Protein AF-A0A1C5GW55-F1 (afdb_monomer)

Foldseek 3Di:
DQAPPRDPPDPPSLVVLLVVLLVVQVPADVVGKDKDKAFDPPPDDDDGDCVSNQVSNVVNQKHWDDKDFDFDDDDDDDDDDPDDDPVRVVVVVVVDPPVRVVPPPRPRGIIITMIDGHDDPDPDPPPPPPPPPDDDDD

Mean predicted aligned error: 14.1 Å

Radius of gyration: 25.54 Å; Cα contacts (8 Å, |Δi|>4): 124; chains: 1; bounding box: 71×71×49 Å

Structure (mmCIF, N/CA/C/O backbone):
data_AF-A0A1C5GW55-F1
#
_entry.id   AF-A0A1C5GW55-F1
#
loop_
_atom_site.group_PDB
_atom_site.id
_atom_site.type_symbol
_atom_site.label_atom_id
_atom_site.label_alt_id
_atom_site.label_comp_id
_atom_site.label_asym_id
_atom_site.label_entity_id
_atom_site.label_seq_id
_atom_site.pdbx_PDB_ins_code
_atom_site.Cartn_x
_atom_site.Cartn_y
_atom_site.Cartn_z
_atom_site.occupancy
_atom_site.B_iso_or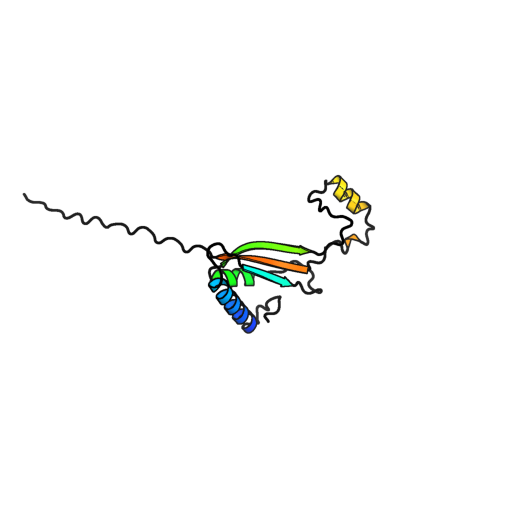_equiv
_atom_site.auth_seq_id
_atom_site.auth_comp_id
_atom_site.auth_asym_id
_atom_site.auth_atom_id
_atom_site.pdbx_PDB_model_num
ATOM 1 N N . MET A 1 1 ? 17.944 -6.575 5.156 1.00 53.12 1 MET A N 1
ATOM 2 C CA . MET A 1 1 ? 17.181 -5.632 4.316 1.00 53.12 1 MET A CA 1
ATOM 3 C C . MET A 1 1 ? 16.602 -6.429 3.155 1.00 53.12 1 MET A C 1
ATOM 5 O O . MET A 1 1 ? 17.342 -7.239 2.608 1.00 53.12 1 MET A O 1
ATOM 9 N N . ALA A 1 2 ? 15.305 -6.315 2.864 1.00 61.31 2 ALA A N 1
ATOM 10 C CA . ALA A 1 2 ? 14.764 -6.793 1.590 1.00 61.31 2 ALA A CA 1
ATOM 11 C C . ALA A 1 2 ? 15.050 -5.698 0.553 1.00 61.31 2 ALA A C 1
ATOM 13 O O . ALA A 1 2 ? 14.825 -4.527 0.857 1.00 61.31 2 ALA A O 1
ATOM 14 N N . CYS A 1 3 ? 15.620 -6.048 -0.599 1.00 66.69 3 CYS A N 1
ATOM 15 C CA . CYS A 1 3 ? 15.773 -5.104 -1.703 1.00 66.69 3 CYS A CA 1
ATOM 16 C C . CYS A 1 3 ? 14.506 -5.104 -2.559 1.00 66.69 3 CYS A C 1
ATOM 18 O O . CYS A 1 3 ? 13.799 -6.111 -2.633 1.00 66.69 3 CYS A O 1
ATOM 20 N N . TRP A 1 4 ? 14.218 -3.950 -3.155 1.00 68.00 4 TRP A N 1
ATOM 21 C CA . TRP A 1 4 ? 13.089 -3.761 -4.050 1.00 68.00 4 TRP A CA 1
ATOM 22 C C . TRP A 1 4 ? 13.584 -3.348 -5.450 1.00 68.00 4 TRP A C 1
ATOM 24 O O . TRP A 1 4 ? 14.507 -2.525 -5.497 1.00 68.00 4 TRP A O 1
ATOM 34 N N . PRO A 1 5 ? 13.012 -3.858 -6.563 1.00 69.25 5 PRO A N 1
ATOM 35 C CA . PRO A 1 5 ? 11.976 -4.899 -6.662 1.00 69.25 5 PRO A CA 1
ATOM 36 C C . PRO A 1 5 ? 12.335 -6.205 -5.963 1.00 69.25 5 PRO A C 1
ATOM 38 O O . PRO A 1 5 ? 13.501 -6.603 -5.922 1.00 69.25 5 PRO A O 1
ATOM 41 N N . LEU A 1 6 ? 11.324 -6.885 -5.413 1.00 69.81 6 LEU A N 1
ATOM 42 C CA . LEU A 1 6 ? 11.499 -8.272 -4.997 1.00 69.81 6 LEU A CA 1
ATOM 43 C C . LEU A 1 6 ? 11.723 -9.122 -6.245 1.00 69.81 6 LEU A C 1
ATOM 45 O O . LEU A 1 6 ? 10.796 -9.328 -7.024 1.00 69.81 6 LEU A O 1
ATOM 49 N N . ASP A 1 7 ? 12.932 -9.655 -6.406 1.00 72.00 7 ASP A N 1
ATOM 50 C CA . ASP A 1 7 ? 13.200 -10.650 -7.439 1.00 72.00 7 ASP A CA 1
ATOM 51 C C . ASP A 1 7 ? 12.247 -11.857 -7.246 1.00 72.00 7 ASP A C 1
ATOM 53 O O . ASP A 1 7 ? 12.261 -12.503 -6.185 1.00 72.00 7 ASP A O 1
ATOM 57 N N . PRO A 1 8 ? 11.396 -12.188 -8.239 1.00 65.62 8 PRO A N 1
ATOM 58 C CA . PRO A 1 8 ? 10.479 -13.322 -8.157 1.00 65.62 8 PRO A CA 1
ATOM 59 C C . PRO A 1 8 ? 11.205 -14.674 -8.066 1.00 65.62 8 PRO A C 1
ATOM 61 O O . PRO A 1 8 ? 10.601 -15.660 -7.635 1.00 65.62 8 PRO A O 1
ATOM 64 N N . ALA A 1 9 ? 12.504 -14.751 -8.354 1.00 74.12 9 ALA A N 1
ATOM 65 C CA . ALA A 1 9 ? 13.330 -15.929 -8.092 1.00 74.12 9 ALA A CA 1
ATOM 66 C C . ALA A 1 9 ? 13.947 -15.944 -6.675 1.00 74.12 9 ALA A C 1
ATOM 68 O O . ALA A 1 9 ? 14.280 -17.018 -6.169 1.00 74.12 9 ALA A O 1
ATOM 69 N N . ASP A 1 10 ? 14.025 -14.807 -5.976 1.00 83.56 10 ASP A N 1
ATOM 70 C CA . ASP A 1 10 ? 14.690 -14.708 -4.670 1.00 83.56 10 ASP A CA 1
ATOM 71 C C . ASP A 1 10 ? 13.764 -15.099 -3.502 1.00 83.56 10 ASP A C 1
ATOM 73 O O . ASP A 1 10 ? 13.037 -14.297 -2.901 1.00 83.56 10 ASP A O 1
ATOM 77 N N . VAL A 1 11 ? 13.818 -16.385 -3.147 1.00 85.38 11 VAL A N 1
ATOM 78 C CA . VAL A 1 11 ? 13.106 -16.972 -1.999 1.00 85.38 11 VAL A CA 1
ATOM 79 C C . VAL A 1 11 ? 13.508 -16.316 -0.672 1.00 85.38 11 VAL A C 1
ATOM 81 O O . VAL A 1 11 ? 12.665 -16.157 0.215 1.00 85.38 11 VAL A O 1
ATOM 84 N N . THR A 1 12 ? 14.767 -15.900 -0.518 1.00 88.00 12 THR A N 1
ATOM 85 C CA . THR A 1 12 ? 15.275 -15.342 0.744 1.00 88.00 12 THR A CA 1
ATOM 86 C C . THR A 1 12 ? 14.608 -14.009 1.051 1.00 88.00 12 THR A C 1
ATOM 88 O O . THR A 1 12 ? 14.172 -13.773 2.184 1.00 88.00 12 THR A O 1
ATOM 91 N N . ASN A 1 13 ? 14.484 -13.142 0.045 1.00 85.12 13 ASN A N 1
ATOM 92 C CA . ASN A 1 13 ? 13.840 -11.845 0.220 1.00 85.12 13 ASN A CA 1
ATOM 93 C C . ASN A 1 13 ? 12.342 -11.975 0.514 1.00 85.12 13 ASN A C 1
ATOM 95 O O . ASN A 1 13 ? 11.834 -11.262 1.384 1.00 85.12 13 ASN A O 1
ATOM 99 N N . ARG A 1 14 ? 11.655 -12.943 -0.104 1.00 85.19 14 ARG A N 1
ATOM 100 C CA . ARG A 1 14 ? 10.247 -13.240 0.212 1.00 85.19 14 ARG A CA 1
ATOM 101 C C . ARG A 1 14 ? 10.053 -13.718 1.646 1.00 85.19 14 ARG A C 1
ATOM 103 O O . ARG A 1 14 ? 9.155 -13.232 2.330 1.00 85.19 14 ARG A O 1
ATOM 110 N N . ILE A 1 15 ? 10.911 -14.622 2.125 1.00 89.31 15 ILE A N 1
ATOM 111 C CA . ILE A 1 15 ? 10.865 -15.100 3.515 1.00 89.31 15 ILE A CA 1
ATOM 112 C C . ILE A 1 15 ? 11.067 -13.927 4.479 1.00 89.31 15 ILE A C 1
ATOM 114 O O . ILE A 1 15 ? 10.295 -13.762 5.422 1.00 89.31 15 ILE A O 1
ATOM 118 N N . ARG A 1 16 ? 12.068 -13.074 4.231 1.00 89.62 16 ARG A N 1
ATOM 119 C CA . ARG A 1 16 ? 12.325 -11.884 5.059 1.00 89.62 16 ARG A CA 1
ATOM 120 C C . ARG A 1 16 ? 11.133 -10.929 5.086 1.00 89.62 16 ARG A C 1
ATOM 122 O O . ARG A 1 16 ? 10.788 -10.451 6.165 1.00 89.62 16 ARG A O 1
ATOM 129 N N . LEU A 1 17 ? 10.500 -10.676 3.937 1.00 90.06 17 LEU A N 1
ATOM 130 C CA . LEU A 1 17 ? 9.298 -9.844 3.870 1.00 90.06 17 LEU A CA 1
ATOM 131 C C . LEU A 1 17 ? 8.152 -10.463 4.682 1.00 90.06 17 LEU A C 1
ATOM 133 O O . LEU A 1 17 ? 7.538 -9.767 5.485 1.00 90.06 17 LEU A O 1
ATOM 137 N N . ALA A 1 18 ? 7.893 -11.764 4.529 1.00 91.00 18 ALA A N 1
ATOM 138 C CA . ALA A 1 18 ? 6.832 -12.448 5.267 1.00 91.00 18 ALA A CA 1
ATOM 139 C C . ALA A 1 18 ? 7.038 -12.364 6.791 1.00 91.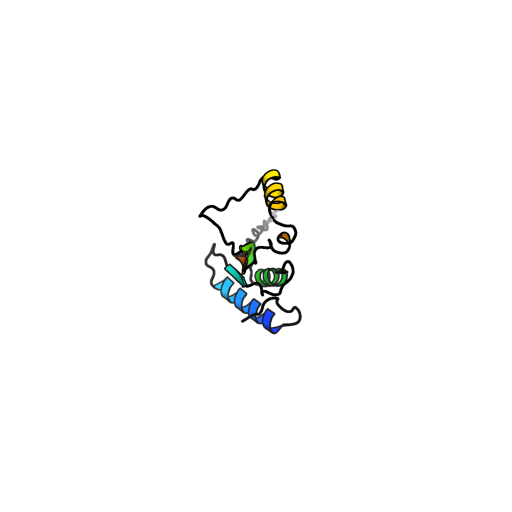00 18 ALA A C 1
ATOM 141 O O . ALA A 1 18 ? 6.093 -12.086 7.533 1.00 91.00 18 ALA A O 1
ATOM 142 N N . TRP A 1 19 ? 8.276 -12.537 7.267 1.00 93.38 19 TRP A N 1
ATOM 143 C CA . TRP A 1 19 ? 8.614 -12.378 8.686 1.00 93.38 19 TRP A CA 1
ATOM 144 C C . TRP A 1 19 ? 8.409 -10.949 9.184 1.00 93.38 19 TRP A C 1
ATOM 146 O O . TRP A 1 19 ? 7.823 -10.759 10.252 1.00 93.38 19 TRP A O 1
ATOM 156 N N . LEU A 1 20 ? 8.850 -9.952 8.412 1.00 93.62 20 LEU A N 1
ATOM 157 C CA . LEU A 1 20 ? 8.646 -8.542 8.738 1.00 93.62 20 LEU A CA 1
ATOM 158 C C . LEU A 1 20 ? 7.153 -8.222 8.864 1.00 93.62 20 LEU A C 1
ATOM 160 O O . LEU A 1 20 ? 6.720 -7.704 9.888 1.00 93.62 20 LEU A O 1
ATOM 164 N N . LEU A 1 21 ? 6.363 -8.593 7.856 1.00 94.69 21 LEU A N 1
ATOM 165 C CA . LEU A 1 21 ? 4.920 -8.365 7.827 1.00 94.69 21 LEU A CA 1
ATOM 166 C C . LEU A 1 21 ? 4.206 -9.064 8.988 1.00 94.69 21 LEU A C 1
ATOM 168 O O . LEU A 1 21 ? 3.354 -8.458 9.636 1.00 94.69 21 LEU A O 1
ATOM 172 N N . THR A 1 22 ? 4.596 -10.302 9.303 1.00 94.81 22 THR A N 1
ATOM 173 C CA . THR A 1 22 ? 4.054 -11.051 10.448 1.00 94.81 22 THR A CA 1
ATOM 174 C C . THR A 1 22 ? 4.335 -10.331 11.766 1.00 94.81 22 THR A C 1
ATOM 176 O O . THR A 1 22 ? 3.451 -10.225 12.617 1.00 94.81 22 THR A O 1
ATOM 179 N N . ALA A 1 23 ? 5.560 -9.834 11.953 1.00 95.00 23 ALA A N 1
ATOM 180 C CA . ALA A 1 23 ? 5.930 -9.092 13.153 1.00 95.00 23 ALA A CA 1
ATOM 181 C C . ALA A 1 23 ? 5.154 -7.770 13.251 1.00 95.00 23 ALA A C 1
ATOM 183 O O . ALA A 1 23 ? 4.583 -7.479 14.299 1.00 95.00 23 ALA A O 1
ATOM 184 N N . CYS A 1 24 ? 5.064 -7.013 12.154 1.00 94.19 24 CYS A N 1
ATOM 185 C CA . CYS A 1 24 ? 4.303 -5.768 12.096 1.00 94.19 24 CYS A CA 1
ATOM 186 C C . CYS A 1 24 ? 2.821 -5.986 12.415 1.00 94.19 24 CYS A C 1
ATOM 188 O O . CYS A 1 24 ? 2.284 -5.287 13.268 1.00 94.19 24 CYS A O 1
ATOM 190 N N . ALA A 1 25 ? 2.176 -6.984 11.801 1.00 93.19 25 ALA A N 1
ATOM 191 C CA . ALA A 1 25 ? 0.765 -7.290 12.037 1.00 93.19 25 ALA A CA 1
ATOM 192 C C . ALA A 1 25 ? 0.467 -7.581 13.518 1.00 93.19 25 ALA A C 1
ATOM 194 O O . ALA A 1 25 ? -0.566 -7.164 14.033 1.00 93.19 25 ALA A O 1
ATOM 195 N N . ARG A 1 26 ? 1.395 -8.239 14.227 1.00 93.00 26 ARG A N 1
ATOM 196 C CA . ARG A 1 26 ? 1.270 -8.535 15.666 1.00 93.00 26 ARG A CA 1
ATOM 197 C C . ARG A 1 26 ? 1.449 -7.318 16.574 1.00 93.00 26 ARG A C 1
ATOM 199 O O . ARG A 1 26 ? 0.998 -7.358 17.712 1.00 93.00 26 ARG A O 1
ATOM 206 N N . LEU A 1 27 ? 2.129 -6.275 16.101 1.00 94.25 27 LEU A N 1
ATOM 207 C CA . LEU A 1 27 ? 2.378 -5.046 16.861 1.00 94.25 27 LEU A CA 1
ATOM 208 C C . LEU A 1 27 ? 1.269 -3.999 16.686 1.00 94.25 27 LEU A C 1
ATOM 210 O O . LEU A 1 27 ? 1.232 -3.020 17.431 1.00 94.25 27 LEU A O 1
ATOM 214 N N . LEU A 1 28 ? 0.380 -4.173 15.704 1.00 92.31 28 LEU A N 1
ATOM 215 C CA . LEU A 1 28 ? -0.707 -3.232 15.461 1.00 92.31 28 LEU A CA 1
ATOM 216 C C . LEU A 1 28 ? -1.767 -3.321 16.562 1.00 92.31 28 LEU A C 1
ATOM 218 O O . LEU A 1 28 ? -2.299 -4.384 16.872 1.00 92.31 28 LEU A O 1
ATOM 222 N N . HIS A 1 29 ? -2.118 -2.159 17.106 1.00 88.44 29 HIS A N 1
ATOM 223 C CA . HIS A 1 29 ? -3.297 -2.005 17.948 1.00 88.44 29 HIS A CA 1
ATOM 224 C C . HIS A 1 29 ? -4.575 -2.097 17.094 1.00 88.44 29 HIS A C 1
ATOM 226 O O . HIS A 1 29 ? -4.523 -1.842 15.885 1.00 88.44 29 HIS A O 1
ATOM 232 N N . PRO A 1 30 ? -5.741 -2.401 17.695 1.00 85.06 30 PRO A N 1
ATOM 233 C CA . PRO A 1 30 ? -7.023 -2.299 17.002 1.00 85.06 30 PRO A CA 1
ATOM 234 C C . PRO A 1 30 ? -7.202 -0.916 16.357 1.00 85.06 30 PRO A C 1
ATOM 236 O O . PRO A 1 30 ? -7.021 0.105 17.016 1.00 85.06 30 PRO A O 1
ATOM 239 N N . GLY A 1 31 ? -7.528 -0.886 15.063 1.00 85.44 31 GLY A N 1
ATOM 240 C CA . GLY A 1 31 ? -7.646 0.352 14.278 1.00 85.44 31 GLY A CA 1
ATOM 241 C C . GLY A 1 31 ? -6.318 0.943 13.779 1.00 85.44 31 GLY A C 1
ATOM 242 O O . GLY A 1 31 ? -6.335 1.944 13.069 1.00 85.44 31 GLY A O 1
ATOM 243 N N . GLY A 1 32 ? -5.175 0.337 14.113 1.00 92.00 32 GLY A N 1
ATOM 244 C CA . GLY A 1 32 ? -3.870 0.739 13.594 1.00 92.00 32 GLY A CA 1
ATOM 245 C C . GLY A 1 32 ? -3.679 0.385 12.117 1.00 92.00 32 GLY A C 1
ATOM 246 O O . GLY A 1 32 ? -4.302 -0.540 11.595 1.00 92.00 32 GLY A O 1
ATOM 247 N N . CYS A 1 33 ? -2.767 1.098 11.454 1.00 94.00 33 CYS A N 1
ATOM 248 C CA . CYS A 1 33 ? -2.329 0.794 10.095 1.00 94.00 33 CYS A CA 1
ATOM 249 C C . CYS A 1 33 ? -0.812 0.584 10.037 1.00 94.00 33 CYS A C 1
ATOM 251 O O . CYS A 1 33 ? -0.051 1.162 10.814 1.00 94.00 33 CYS A O 1
ATOM 253 N N . LEU A 1 34 ? -0.382 -0.262 9.107 1.00 95.00 34 LEU A N 1
ATOM 254 C CA . LEU A 1 34 ? 1.010 -0.421 8.716 1.00 95.00 34 LEU A CA 1
ATOM 255 C C . LEU A 1 34 ? 1.256 0.420 7.464 1.00 95.00 34 LEU A C 1
ATOM 257 O O . LEU A 1 34 ? 0.556 0.250 6.470 1.00 95.00 34 LEU A O 1
ATOM 261 N N . VAL A 1 35 ? 2.278 1.272 7.495 1.00 94.00 35 VAL A N 1
ATOM 262 C CA . VAL A 1 35 ? 2.773 1.997 6.320 1.00 94.00 35 VAL A CA 1
ATOM 263 C C . VAL A 1 35 ? 4.137 1.428 5.943 1.00 94.00 35 VAL A C 1
ATOM 265 O O . VAL A 1 35 ? 5.078 1.488 6.734 1.00 94.00 35 VAL A O 1
ATOM 268 N N . LEU A 1 36 ? 4.240 0.862 4.744 1.00 91.44 36 LEU A N 1
ATOM 269 C CA . LEU A 1 36 ? 5.492 0.396 4.155 1.00 91.44 36 LEU A CA 1
ATOM 270 C C . LEU A 1 36 ? 5.994 1.434 3.158 1.00 91.44 36 LEU A C 1
ATOM 272 O O . LEU A 1 36 ? 5.314 1.727 2.181 1.00 91.44 36 LEU A O 1
ATOM 276 N N . VAL A 1 37 ? 7.187 1.970 3.410 1.00 88.56 37 VAL A N 1
ATOM 277 C CA . VAL A 1 37 ? 7.855 2.933 2.529 1.00 88.56 37 VAL A CA 1
ATOM 278 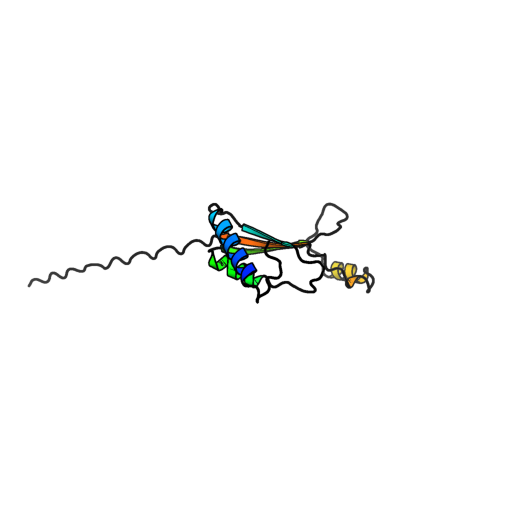C C . VAL A 1 37 ? 8.828 2.179 1.630 1.00 88.56 37 VAL A C 1
ATOM 280 O O . VAL A 1 37 ? 9.774 1.560 2.124 1.00 88.56 37 VAL A O 1
ATOM 283 N N . VAL A 1 38 ? 8.613 2.241 0.321 1.00 83.62 38 VAL A N 1
ATOM 284 C CA . VAL A 1 38 ? 9.504 1.671 -0.688 1.00 83.62 38 VAL A CA 1
ATOM 285 C C . VAL A 1 38 ? 10.179 2.810 -1.433 1.00 83.62 38 VAL A C 1
ATOM 287 O O . VAL A 1 38 ? 9.533 3.574 -2.140 1.00 83.62 38 VAL A O 1
ATOM 290 N N . THR A 1 39 ? 11.490 2.954 -1.262 1.00 76.31 39 THR A N 1
ATOM 291 C CA . THR A 1 39 ? 12.268 3.948 -2.010 1.00 76.31 39 THR A CA 1
ATOM 292 C C . THR A 1 39 ? 12.458 3.466 -3.440 1.00 76.31 39 THR A C 1
ATOM 294 O O . THR A 1 39 ? 13.008 2.380 -3.643 1.00 76.31 39 THR A O 1
ATOM 297 N N . VAL A 1 40 ? 12.042 4.268 -4.418 1.00 66.44 40 VAL A N 1
ATOM 298 C CA . VAL A 1 40 ? 12.177 3.914 -5.834 1.00 66.44 40 VAL A CA 1
ATOM 299 C C . VAL A 1 40 ? 13.639 4.107 -6.255 1.00 66.44 40 VAL A C 1
ATOM 301 O O . VAL A 1 40 ? 14.180 5.207 -6.088 1.00 66.44 40 VAL A O 1
ATOM 304 N N . PRO A 1 41 ? 14.323 3.068 -6.772 1.00 61.78 41 PRO A N 1
ATOM 305 C CA . PRO A 1 41 ? 15.668 3.227 -7.304 1.00 61.78 41 PRO A CA 1
ATOM 306 C C . PRO A 1 41 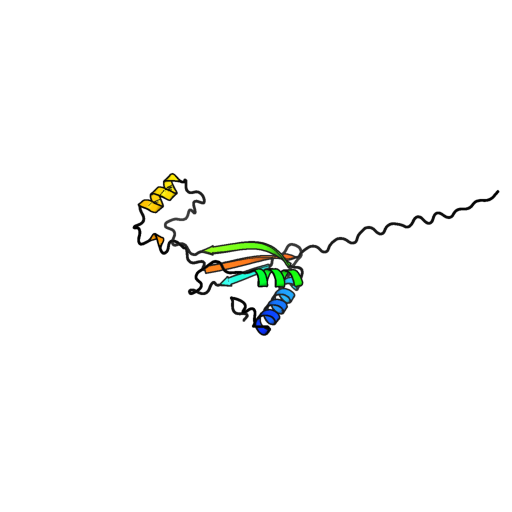? 15.666 4.237 -8.453 1.00 61.78 41 PRO A C 1
ATOM 308 O O . PRO A 1 41 ? 14.804 4.205 -9.321 1.00 61.78 41 PRO A O 1
ATOM 311 N N . THR A 1 42 ? 16.680 5.095 -8.526 1.00 58.78 42 THR A N 1
ATOM 312 C CA . THR A 1 42 ? 16.807 6.159 -9.541 1.00 58.78 42 THR A CA 1
ATOM 313 C C . THR A 1 42 ? 16.834 5.680 -11.001 1.00 58.78 42 THR A C 1
ATOM 315 O O . THR A 1 42 ? 16.873 6.518 -11.897 1.00 58.78 42 THR A O 1
ATOM 318 N N . ALA A 1 43 ? 16.863 4.367 -11.246 1.00 58.50 43 ALA A N 1
ATOM 319 C CA . ALA A 1 43 ? 17.058 3.747 -12.554 1.00 58.50 43 ALA A CA 1
ATOM 320 C C . ALA A 1 43 ? 15.820 3.012 -13.109 1.00 58.50 43 ALA A C 1
ATOM 322 O O . ALA A 1 43 ? 15.891 2.496 -14.225 1.00 58.50 43 ALA A O 1
ATOM 323 N N . THR A 1 44 ? 14.701 2.931 -12.379 1.00 58.00 44 THR A N 1
ATOM 324 C CA . THR A 1 44 ? 13.484 2.288 -12.900 1.00 58.00 44 THR A CA 1
ATOM 325 C C . THR A 1 44 ? 12.733 3.228 -13.845 1.00 58.00 44 THR A C 1
ATOM 327 O O . THR A 1 44 ? 12.400 4.362 -13.511 1.00 58.00 44 THR A O 1
ATOM 330 N N . THR A 1 45 ? 12.489 2.751 -15.067 1.00 55.16 45 THR A N 1
ATOM 3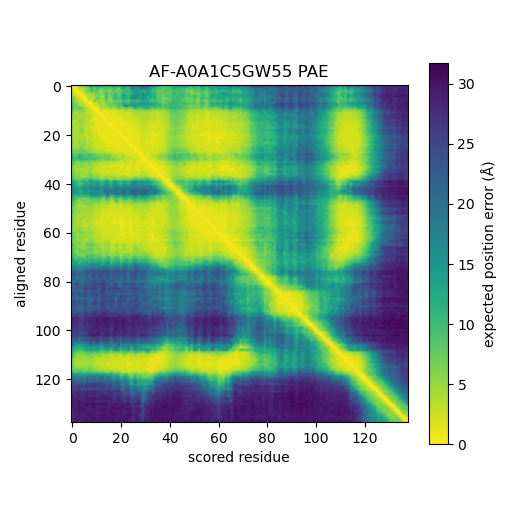31 C CA . THR A 1 45 ? 11.730 3.456 -16.109 1.00 55.16 45 THR A CA 1
ATOM 332 C C . THR A 1 45 ? 10.362 2.794 -16.261 1.00 55.16 45 THR A C 1
ATOM 334 O O . THR A 1 45 ? 10.163 1.935 -17.113 1.00 55.16 45 THR A O 1
ATOM 337 N N . GLY A 1 46 ? 9.413 3.162 -15.398 1.00 61.31 46 GLY A N 1
ATOM 338 C CA . GLY A 1 46 ? 8.021 2.708 -15.488 1.00 61.31 46 GLY A CA 1
ATOM 339 C C . GLY A 1 46 ? 7.3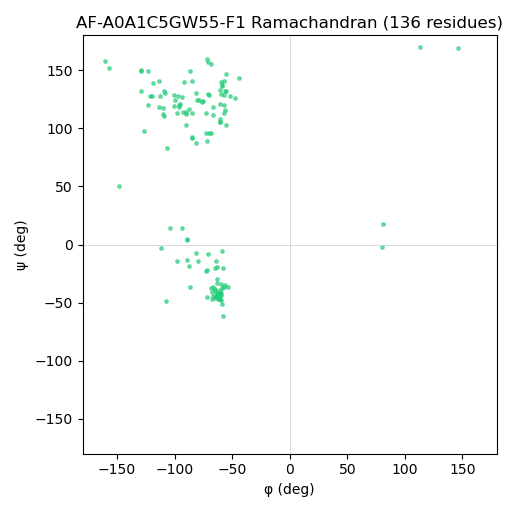40 2.516 -14.128 1.00 61.31 46 GLY A C 1
ATOM 340 O O . GLY A 1 46 ? 8.017 2.569 -13.102 1.00 61.31 46 GLY A O 1
ATOM 341 N N . PRO A 1 47 ? 6.007 2.317 -14.109 1.00 65.38 47 PRO A N 1
ATOM 342 C CA . PRO A 1 47 ? 5.274 1.962 -12.898 1.00 65.38 47 PRO A CA 1
ATOM 343 C C . PRO A 1 47 ? 5.767 0.629 -12.328 1.00 65.38 47 PRO A C 1
ATOM 345 O O . PRO A 1 47 ? 5.911 -0.352 -13.056 1.00 65.38 47 PRO A O 1
ATOM 348 N N . GLU A 1 48 ? 6.001 0.602 -11.024 1.00 75.19 48 GLU A N 1
ATOM 349 C CA . GLU A 1 48 ? 6.485 -0.569 -10.300 1.00 75.19 48 GLU A CA 1
ATOM 350 C C . GLU A 1 48 ? 5.318 -1.495 -9.896 1.00 75.19 48 GLU A C 1
ATOM 352 O O . GLU A 1 48 ? 4.257 -1.019 -9.485 1.00 75.19 48 GLU A O 1
ATOM 357 N N . ASP A 1 49 ? 5.500 -2.819 -9.985 1.00 79.25 49 ASP A N 1
ATOM 358 C CA . ASP A 1 49 ? 4.477 -3.791 -9.571 1.00 79.25 49 ASP A CA 1
ATOM 359 C C . ASP A 1 49 ? 4.626 -4.194 -8.096 1.00 79.25 49 ASP A C 1
ATOM 361 O O . ASP A 1 49 ? 5.450 -5.034 -7.730 1.00 79.25 49 ASP A O 1
ATOM 365 N N . PHE A 1 50 ? 3.768 -3.636 -7.240 1.00 85.12 50 PHE A N 1
ATOM 366 C CA . PHE A 1 50 ? 3.723 -3.941 -5.806 1.00 85.12 50 PHE A CA 1
ATOM 367 C C . PHE A 1 50 ? 2.809 -5.121 -5.432 1.00 85.12 50 PHE A C 1
ATOM 369 O O . PHE A 1 50 ? 2.660 -5.424 -4.240 1.00 85.12 50 PHE A O 1
ATOM 376 N N . SER A 1 51 ? 2.226 -5.828 -6.407 1.00 85.94 51 SER A N 1
ATOM 377 C CA . SER A 1 51 ? 1.338 -6.978 -6.167 1.00 85.94 51 SER A CA 1
ATOM 378 C C . SER A 1 51 ? 1.950 -8.074 -5.274 1.00 85.94 51 SER A C 1
ATOM 380 O O . SER A 1 51 ? 1.239 -8.629 -4.434 1.00 85.94 51 SER A O 1
ATOM 382 N N . PRO A 1 52 ? 3.262 -8.383 -5.346 1.00 86.56 52 PRO A N 1
ATOM 383 C CA . PRO A 1 52 ? 3.874 -9.341 -4.424 1.00 86.56 52 PRO A CA 1
ATOM 384 C C . PRO A 1 52 ? 3.838 -8.899 -2.952 1.00 86.56 52 PRO A C 1
ATOM 386 O O . PRO A 1 52 ? 3.710 -9.745 -2.063 1.00 86.56 52 PRO A O 1
ATOM 389 N N . VAL A 1 53 ? 3.921 -7.592 -2.669 1.00 88.94 53 VAL A N 1
ATOM 390 C CA . VAL A 1 53 ? 3.834 -7.061 -1.294 1.00 88.94 53 VAL A CA 1
ATOM 391 C C . VAL A 1 53 ? 2.413 -7.164 -0.780 1.00 88.94 53 VAL A C 1
ATOM 393 O O . VAL A 1 53 ? 2.205 -7.612 0.347 1.00 88.94 53 VAL A O 1
ATOM 396 N N . THR A 1 54 ? 1.435 -6.779 -1.600 1.00 91.31 54 THR A N 1
ATOM 397 C CA . THR A 1 54 ? 0.023 -6.839 -1.209 1.00 91.31 54 THR A CA 1
ATOM 398 C C . THR A 1 54 ? -0.424 -8.283 -0.996 1.00 91.31 54 THR A C 1
ATOM 400 O O . THR A 1 54 ? -1.082 -8.570 0.005 1.00 91.31 54 THR A O 1
ATOM 403 N N . ALA A 1 55 ? 0.022 -9.213 -1.845 1.00 91.06 55 ALA A N 1
ATOM 404 C CA . ALA A 1 55 ? -0.203 -10.642 -1.657 1.00 91.06 55 ALA A CA 1
ATOM 405 C C . ALA A 1 55 ? 0.433 -11.155 -0.355 1.00 91.06 55 ALA A C 1
ATOM 407 O O . ALA A 1 55 ? -0.231 -11.837 0.425 1.00 91.06 55 ALA A O 1
ATOM 408 N N . ALA A 1 56 ? 1.689 -10.794 -0.071 1.00 92.31 56 ALA A N 1
ATOM 409 C CA . ALA A 1 56 ? 2.351 -11.195 1.169 1.00 92.31 56 ALA A CA 1
ATOM 410 C C . ALA A 1 56 ? 1.644 -10.618 2.413 1.00 92.31 56 ALA A C 1
ATOM 412 O O . ALA A 1 56 ? 1.442 -11.335 3.394 1.00 92.31 56 ALA A O 1
ATOM 413 N N . ALA A 1 57 ? 1.201 -9.359 2.366 1.00 93.81 57 ALA A N 1
ATOM 414 C CA . ALA A 1 57 ? 0.451 -8.718 3.447 1.00 93.81 57 ALA A CA 1
ATOM 415 C C . ALA A 1 57 ? -0.884 -9.435 3.713 1.00 93.81 57 ALA A C 1
ATOM 417 O O . ALA A 1 57 ? -1.214 -9.727 4.866 1.00 93.81 57 ALA A O 1
ATOM 418 N N . ALA A 1 58 ? -1.596 -9.825 2.654 1.00 94.31 58 ALA A N 1
ATOM 419 C CA . ALA A 1 58 ? -2.843 -10.573 2.779 1.00 94.31 58 ALA A CA 1
ATOM 420 C C . ALA A 1 58 ? -2.655 -11.907 3.520 1.00 94.31 58 ALA A C 1
ATOM 422 O O . ALA A 1 58 ? -3.495 -12.273 4.344 1.00 94.31 58 ALA A O 1
ATOM 423 N N . THR A 1 59 ? -1.529 -12.606 3.314 1.00 94.06 59 THR A N 1
ATOM 424 C CA . THR A 1 59 ? -1.260 -13.880 4.015 1.00 94.06 59 THR A CA 1
ATOM 425 C C . THR A 1 59 ? -1.092 -13.735 5.529 1.00 94.06 59 THR A C 1
ATOM 427 O O . THR A 1 59 ? -1.276 -14.710 6.255 1.00 94.06 59 THR A O 1
ATOM 430 N N . VAL A 1 60 ? -0.789 -12.529 6.021 1.00 94.06 60 VAL A N 1
ATOM 431 C CA . VAL A 1 60 ? -0.657 -12.232 7.457 1.00 94.06 60 VAL A CA 1
ATOM 432 C C . VAL A 1 60 ? -1.866 -11.476 8.025 1.00 94.06 60 VAL A C 1
ATOM 434 O O . VAL A 1 60 ? -1.796 -10.947 9.133 1.00 94.06 60 VAL A O 1
ATOM 437 N N . GLY A 1 61 ? -2.979 -11.425 7.285 1.00 93.56 61 GLY A N 1
ATOM 438 C CA . GLY A 1 61 ? -4.224 -10.790 7.730 1.00 93.56 61 GLY A CA 1
ATOM 439 C C . GLY A 1 61 ? -4.255 -9.268 7.576 1.00 93.56 61 GLY A C 1
ATOM 440 O O . GLY A 1 61 ? -5.082 -8.609 8.206 1.00 93.56 61 GLY A O 1
ATOM 441 N N . LEU A 1 62 ? -3.371 -8.699 6.754 1.00 95.06 62 LEU A N 1
ATOM 442 C CA . LEU A 1 62 ? -3.355 -7.275 6.433 1.00 95.06 62 LEU A CA 1
ATOM 443 C C . LEU A 1 62 ? -4.032 -7.028 5.078 1.00 95.06 62 LEU A C 1
ATOM 445 O O . LEU A 1 62 ? -3.641 -7.595 4.061 1.00 95.06 62 LEU A O 1
ATOM 449 N N . GLY A 1 63 ? -5.042 -6.164 5.066 1.00 94.44 63 GLY A N 1
ATOM 450 C CA . GLY A 1 63 ? -5.734 -5.711 3.865 1.00 94.44 63 GLY A CA 1
ATOM 451 C C . GLY A 1 63 ? -5.099 -4.436 3.328 1.00 94.44 63 GLY A C 1
ATOM 452 O O . GLY A 1 63 ? -4.718 -3.560 4.102 1.00 94.44 63 GLY A O 1
ATOM 453 N N . TYR A 1 64 ? -4.978 -4.337 2.007 1.00 94.62 64 TYR A N 1
ATOM 454 C CA . TYR A 1 64 ? -4.508 -3.127 1.338 1.00 94.62 64 TYR A CA 1
ATOM 455 C C . TYR A 1 64 ? -5.564 -2.019 1.436 1.00 94.62 64 TYR A C 1
ATOM 457 O O . TYR A 1 64 ? -6.729 -2.245 1.110 1.00 94.62 64 TYR A O 1
ATOM 465 N N . LEU A 1 65 ? -5.146 -0.836 1.888 1.00 93.44 65 LEU A N 1
ATOM 466 C CA . LEU A 1 65 ? -6.019 0.321 2.087 1.00 93.44 65 LEU A CA 1
ATOM 467 C C . LEU A 1 65 ? -5.785 1.402 1.030 1.00 93.44 65 LEU A C 1
ATOM 469 O O . LEU A 1 65 ? -6.742 1.920 0.463 1.00 93.44 65 LEU A O 1
ATOM 473 N N . GLN A 1 66 ? -4.525 1.769 0.795 1.00 91.94 66 GLN A N 1
ATOM 474 C CA . GLN A 1 66 ? -4.159 2.839 -0.135 1.00 91.94 66 GLN A CA 1
ATOM 475 C C . GLN A 1 66 ? -2.693 2.727 -0.566 1.00 91.94 66 GLN A C 1
ATOM 477 O O . GLN A 1 66 ? -1.857 2.157 0.141 1.00 91.94 66 GLN A O 1
ATOM 482 N N . HIS A 1 67 ? -2.382 3.336 -1.707 1.00 90.38 67 HIS A N 1
ATOM 483 C CA . HIS A 1 67 ? -1.025 3.569 -2.196 1.00 90.38 67 HIS A CA 1
ATOM 484 C C . HIS A 1 67 ? -0.851 5.065 -2.416 1.00 90.38 67 HIS A C 1
ATOM 486 O O . HIS A 1 67 ? -1.607 5.685 -3.160 1.00 90.38 67 HIS A O 1
ATOM 492 N N . ILE A 1 68 ? 0.118 5.639 -1.710 1.00 88.19 68 ILE A N 1
ATOM 493 C CA . ILE A 1 68 ? 0.466 7.055 -1.780 1.00 88.19 68 ILE A CA 1
ATOM 494 C C . ILE A 1 68 ? 1.809 7.172 -2.496 1.00 88.19 68 ILE A C 1
ATOM 496 O O . ILE A 1 68 ? 2.770 6.499 -2.126 1.00 88.19 68 ILE A O 1
ATOM 500 N N . VAL A 1 69 ? 1.882 8.051 -3.491 1.00 82.75 69 VAL A N 1
ATOM 501 C CA . VAL A 1 69 ? 3.115 8.339 -4.229 1.00 82.75 69 VAL A CA 1
ATOM 502 C C . VAL A 1 69 ? 3.739 9.602 -3.645 1.00 82.75 69 VAL A C 1
ATOM 504 O O . VAL A 1 69 ? 3.166 10.688 -3.738 1.00 82.75 69 VAL A O 1
ATOM 507 N N . ALA A 1 70 ? 4.907 9.467 -3.018 1.00 81.19 70 ALA A N 1
ATOM 508 C CA . ALA A 1 70 ? 5.663 10.598 -2.503 1.00 81.19 70 ALA A CA 1
ATOM 509 C C . ALA A 1 70 ? 6.567 11.152 -3.606 1.00 81.19 70 ALA A C 1
ATOM 511 O O . ALA A 1 70 ? 7.497 10.490 -4.073 1.00 81.19 70 ALA A O 1
ATOM 512 N N . VAL A 1 71 ? 6.306 12.393 -3.999 1.00 76.50 71 VAL A N 1
ATOM 513 C CA . VAL A 1 71 ? 7.083 13.136 -4.990 1.00 76.50 71 VAL A CA 1
ATOM 514 C C . VAL A 1 71 ? 7.780 14.309 -4.310 1.00 76.50 71 VAL A C 1
ATOM 516 O O . VAL A 1 71 ? 7.188 14.947 -3.443 1.00 76.50 71 VAL A O 1
ATOM 519 N N . ALA A 1 72 ? 9.025 14.603 -4.691 1.00 71.44 72 ALA A N 1
ATOM 520 C CA . ALA A 1 72 ? 9.615 15.895 -4.359 1.00 71.44 72 ALA A CA 1
ATOM 521 C C . ALA A 1 72 ? 9.375 16.827 -5.537 1.00 71.44 72 ALA A C 1
ATOM 523 O O . ALA A 1 72 ? 9.685 16.495 -6.685 1.00 71.44 72 ALA A O 1
ATOM 524 N N . ALA A 1 73 ? 8.791 17.968 -5.213 1.00 69.44 73 ALA A N 1
ATOM 525 C CA . ALA A 1 73 ? 8.526 19.063 -6.113 1.00 69.44 73 ALA A CA 1
ATOM 526 C C . ALA A 1 73 ? 9.279 20.269 -5.560 1.00 69.44 73 ALA A C 1
ATOM 528 O O . ALA A 1 73 ? 9.100 20.596 -4.387 1.00 69.44 73 ALA A O 1
ATOM 529 N N . ASP A 1 74 ? 10.086 20.929 -6.384 1.00 66.62 74 ASP A N 1
ATOM 530 C CA . ASP A 1 74 ? 10.507 22.288 -6.064 1.00 66.62 74 ASP A CA 1
ATOM 531 C C . ASP A 1 74 ? 9.287 23.188 -6.290 1.00 66.62 74 ASP A C 1
ATOM 533 O O . ASP A 1 74 ? 8.790 23.292 -7.415 1.00 66.62 74 ASP A O 1
ATOM 537 N N . THR A 1 75 ? 8.747 23.768 -5.219 1.00 64.12 75 THR A N 1
ATOM 538 C CA . THR A 1 75 ? 7.573 24.647 -5.283 1.00 64.12 75 THR A CA 1
ATOM 539 C C . THR A 1 75 ? 7.952 26.073 -4.918 1.00 64.12 75 THR A C 1
ATOM 541 O O . THR A 1 75 ? 8.498 26.318 -3.843 1.00 64.12 75 THR A O 1
ATOM 544 N N . ASP A 1 76 ? 7.602 27.026 -5.780 1.00 58.84 76 ASP A N 1
ATOM 545 C CA . ASP A 1 76 ? 7.671 28.449 -5.459 1.00 58.84 76 ASP A CA 1
ATOM 546 C C . ASP A 1 76 ? 6.374 28.856 -4.733 1.00 58.84 76 ASP A C 1
ATOM 548 O O . ASP A 1 76 ? 5.360 29.167 -5.358 1.00 58.84 76 ASP A O 1
ATOM 552 N N . GLY A 1 77 ? 6.398 28.810 -3.397 1.00 62.22 77 GLY A N 1
ATOM 553 C CA . GLY A 1 77 ? 5.281 29.194 -2.520 1.00 62.22 77 GLY A CA 1
ATOM 554 C C . GLY A 1 77 ? 4.657 28.037 -1.727 1.00 62.22 77 GLY A C 1
ATOM 555 O O . GLY A 1 77 ? 4.940 26.868 -1.969 1.00 62.22 77 GLY A O 1
ATOM 556 N N . ASP A 1 78 ? 3.789 28.375 -0.767 1.00 62.00 78 ASP A N 1
ATOM 557 C CA . ASP A 1 78 ? 3.236 27.431 0.227 1.00 62.00 78 ASP A CA 1
ATOM 558 C C . ASP A 1 78 ? 1.940 26.720 -0.224 1.00 62.00 78 ASP A C 1
ATOM 560 O O . ASP A 1 78 ? 1.316 25.996 0.556 1.00 62.00 78 ASP A O 1
ATOM 564 N N . ALA A 1 79 ? 1.482 26.945 -1.460 1.00 57.75 79 ALA A N 1
ATOM 565 C CA . ALA A 1 79 ? 0.173 26.491 -1.930 1.00 57.75 79 ALA A CA 1
ATOM 566 C C . ALA A 1 79 ? 0.280 25.426 -3.029 1.00 57.75 79 ALA A C 1
ATOM 568 O O . ALA A 1 79 ? 0.746 25.690 -4.135 1.00 57.75 79 ALA A O 1
ATOM 569 N N . PHE A 1 80 ? -0.248 24.233 -2.744 1.00 58.91 80 PHE A N 1
ATOM 570 C CA . PHE A 1 80 ? -0.491 23.194 -3.744 1.00 58.91 80 PHE A CA 1
ATOM 571 C C . PHE A 1 80 ? -1.900 23.357 -4.324 1.00 58.91 80 PHE A C 1
ATOM 573 O O . PHE A 1 80 ? -2.895 23.141 -3.628 1.00 58.91 80 PHE A O 1
ATOM 580 N N . VAL A 1 81 ? -2.000 23.723 -5.603 1.00 62.28 81 VAL A N 1
ATOM 581 C CA . VAL A 1 81 ? -3.284 23.800 -6.315 1.00 62.28 81 VAL A CA 1
ATOM 582 C C . VAL A 1 81 ? -3.572 22.444 -6.964 1.00 62.28 81 VAL A C 1
ATOM 584 O O . VAL A 1 81 ? -2.853 22.005 -7.853 1.00 62.28 81 VAL A O 1
ATOM 587 N N . TYR A 1 82 ? -4.620 21.761 -6.492 1.00 57.19 82 TYR A N 1
ATOM 588 C CA . TYR A 1 82 ? -4.970 20.393 -6.915 1.00 57.19 82 TYR A CA 1
ATOM 589 C C . TYR A 1 82 ? -5.749 20.318 -8.243 1.00 57.19 82 TYR A C 1
ATOM 591 O O . TYR A 1 82 ? -5.990 19.231 -8.758 1.00 57.19 82 TYR A O 1
ATOM 599 N N . HIS A 1 83 ? -6.159 21.451 -8.814 1.00 59.06 83 HIS A N 1
ATOM 600 C CA . HIS A 1 83 ? -6.886 21.485 -10.080 1.00 59.06 83 HIS A CA 1
ATOM 601 C C . HIS A 1 83 ? -6.220 22.466 -11.039 1.00 59.06 83 HIS A C 1
ATOM 603 O O . HIS A 1 83 ? -5.898 23.590 -10.670 1.00 59.06 83 HIS A O 1
ATOM 609 N N . VAL A 1 84 ? -6.018 22.012 -12.267 1.00 65.06 84 VAL A N 1
ATOM 610 C CA . VAL A 1 84 ? -5.585 22.824 -13.399 1.00 65.06 84 VAL A CA 1
ATOM 611 C C . VAL A 1 84 ? -6.677 22.658 -14.443 1.00 65.06 84 VAL A C 1
ATOM 613 O O . VAL A 1 84 ? -7.084 21.530 -14.731 1.00 65.06 84 VAL A O 1
ATOM 616 N N . THR A 1 85 ? -7.210 23.761 -14.954 1.00 76.12 85 THR A N 1
ATOM 617 C CA . THR A 1 85 ? -8.172 23.714 -16.062 1.00 76.12 85 THR A CA 1
ATOM 618 C C . THR A 1 85 ? -7.482 23.241 -17.344 1.00 76.12 85 THR A C 1
ATOM 620 O O . THR A 1 85 ? -6.275 23.412 -17.500 1.00 76.12 85 THR A O 1
ATOM 623 N N . ASP A 1 86 ? -8.223 22.667 -18.296 1.00 73.81 86 ASP A N 1
ATOM 624 C CA . ASP A 1 86 ? -7.632 22.193 -19.560 1.00 73.81 86 ASP A CA 1
ATOM 625 C C . ASP A 1 86 ? -6.880 23.308 -20.311 1.00 73.81 86 ASP A C 1
ATOM 627 O O . ASP A 1 86 ? -5.836 23.061 -20.916 1.00 73.81 86 ASP A O 1
ATOM 631 N N . GLU A 1 87 ? -7.367 24.552 -20.230 1.00 73.31 87 GLU A N 1
ATOM 632 C CA . GLU A 1 87 ? -6.706 25.723 -20.817 1.00 73.31 87 GLU A CA 1
ATOM 633 C C . GLU A 1 87 ? -5.387 26.065 -20.116 1.00 73.31 87 GLU A C 1
ATOM 635 O O . GLU A 1 87 ? -4.390 26.362 -20.779 1.00 73.31 87 GLU A O 1
ATOM 640 N N . GLU A 1 88 ? -5.339 25.983 -18.787 1.00 66.50 88 GLU A N 1
ATOM 641 C CA . GLU A 1 88 ? -4.108 26.178 -18.018 1.00 66.50 88 GLU A CA 1
ATOM 642 C C . GLU A 1 88 ? -3.113 25.039 -18.262 1.00 66.50 88 GLU A C 1
ATOM 644 O O . GLU A 1 88 ? -1.919 25.299 -18.408 1.00 66.50 88 GLU A O 1
ATOM 649 N N . LEU A 1 89 ? -3.584 23.793 -18.395 1.00 67.94 89 LEU A N 1
ATOM 650 C CA . LEU A 1 89 ? -2.746 22.636 -18.721 1.00 67.94 89 LEU A CA 1
ATOM 651 C C . LEU A 1 89 ? -2.128 22.796 -20.116 1.00 67.94 89 LEU A C 1
ATOM 653 O O . LEU A 1 89 ? -0.929 22.582 -20.296 1.00 67.94 89 LEU A O 1
ATOM 657 N N . LEU A 1 90 ? -2.935 23.221 -21.093 1.00 67.69 90 LEU A N 1
ATOM 658 C CA . LEU A 1 90 ? -2.494 23.501 -22.457 1.00 67.69 90 LEU A CA 1
ATOM 659 C C . LEU A 1 90 ? -1.515 24.682 -22.501 1.00 67.69 90 LEU A C 1
ATOM 661 O O . LEU A 1 90 ? -0.527 24.634 -23.234 1.00 67.69 90 LEU A O 1
ATOM 665 N N . THR A 1 91 ? -1.747 25.711 -21.687 1.00 68.75 91 THR A N 1
ATOM 666 C CA . THR A 1 91 ? -0.860 26.875 -21.566 1.00 68.75 91 THR A CA 1
ATOM 667 C C . THR A 1 91 ? 0.481 26.492 -20.937 1.00 68.75 91 THR A C 1
ATOM 669 O O . THR A 1 91 ? 1.530 26.821 -21.489 1.00 68.75 91 THR A O 1
ATOM 672 N N . LEU A 1 92 ? 0.471 25.736 -19.834 1.00 64.75 92 LEU A N 1
ATOM 673 C CA . LEU A 1 92 ? 1.675 25.201 -19.184 1.00 64.75 92 LEU A CA 1
ATOM 674 C C . LEU A 1 92 ? 2.458 24.286 -20.117 1.00 64.75 92 LEU A C 1
ATOM 676 O O . LEU A 1 92 ? 3.690 24.332 -20.153 1.00 64.75 92 LEU A O 1
ATOM 680 N N . ALA A 1 93 ? 1.743 23.486 -20.905 1.00 62.81 93 ALA A N 1
ATOM 681 C CA . ALA A 1 93 ? 2.339 22.712 -21.963 1.00 62.81 93 ALA A CA 1
ATOM 682 C C . ALA A 1 93 ? 3.057 23.673 -22.941 1.00 62.81 93 ALA A C 1
ATOM 684 O O . ALA A 1 93 ? 4.277 23.622 -23.069 1.00 62.81 93 ALA A O 1
ATOM 685 N N . GLN A 1 94 ? 2.347 24.588 -23.592 1.00 66.06 94 GLN A N 1
ATOM 686 C CA . GLN A 1 94 ? 2.901 25.438 -24.656 1.00 66.06 94 GLN A CA 1
ATOM 687 C C . GLN A 1 94 ? 4.028 26.388 -24.206 1.00 66.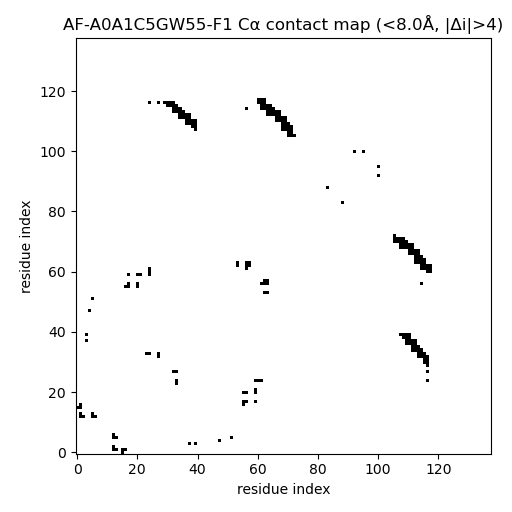06 94 GLN A C 1
ATOM 689 O O . GLN A 1 94 ? 4.913 26.709 -25.001 1.00 66.06 94 GLN A O 1
ATOM 694 N N . GLN A 1 95 ? 4.018 26.835 -22.948 1.00 60.44 95 GLN A N 1
ATOM 695 C CA . GLN A 1 95 ? 5.070 27.677 -22.359 1.00 60.44 95 GLN A CA 1
ATOM 696 C C . GLN A 1 95 ? 6.372 26.908 -22.095 1.00 60.44 95 GLN A C 1
ATOM 698 O O . GLN A 1 95 ? 7.454 27.496 -22.004 1.00 60.44 95 GLN A O 1
ATOM 703 N N . THR A 1 96 ? 6.285 25.586 -21.990 1.00 56.03 96 THR A N 1
ATOM 704 C CA . THR A 1 96 ? 7.413 24.716 -21.695 1.00 56.03 96 THR A CA 1
ATOM 705 C C . THR A 1 96 ? 8.022 24.250 -23.019 1.00 56.03 96 THR A C 1
ATOM 707 O O . THR A 1 96 ? 7.374 23.555 -23.792 1.00 56.03 96 THR A O 1
ATOM 710 N N . ARG A 1 97 ? 9.268 24.659 -23.326 1.00 53.22 97 ARG A N 1
ATOM 711 C CA . ARG A 1 97 ? 9.988 24.232 -24.550 1.00 53.22 97 ARG A CA 1
ATOM 712 C C . ARG A 1 97 ? 9.813 22.720 -24.794 1.00 53.22 97 ARG A C 1
ATOM 714 O O . ARG A 1 97 ? 9.904 21.961 -23.828 1.00 53.22 97 ARG A O 1
ATOM 721 N N . PRO A 1 98 ? 9.701 22.267 -26.058 1.00 54.94 98 PRO A N 1
ATOM 722 C CA . PRO A 1 98 ? 9.427 20.866 -26.395 1.00 54.94 98 PRO A CA 1
ATOM 723 C C . PRO A 1 98 ? 10.453 19.859 -25.846 1.00 54.94 98 PRO A C 1
ATOM 725 O O . PRO A 1 98 ? 10.137 18.688 -25.680 1.00 54.94 98 PRO A O 1
ATOM 728 N N . GLU A 1 99 ? 11.659 20.306 -25.493 1.00 52.12 99 GLU A N 1
ATOM 729 C CA . GLU A 1 99 ? 12.704 19.474 -24.878 1.00 52.12 99 GLU A CA 1
ATOM 730 C C . GLU A 1 99 ? 12.506 19.233 -23.369 1.00 52.12 99 GLU A C 1
ATOM 732 O O . GLU A 1 99 ? 13.138 18.349 -22.795 1.00 52.12 99 GLU A O 1
ATOM 737 N N . ARG A 1 100 ? 11.630 19.992 -22.698 1.00 48.03 100 ARG A N 1
ATOM 738 C CA . ARG A 1 100 ? 11.478 19.955 -21.233 1.00 48.03 100 ARG A CA 1
ATOM 739 C C . ARG A 1 100 ? 10.312 19.081 -20.757 1.00 48.03 100 ARG A C 1
ATOM 741 O O . ARG A 1 100 ? 10.310 18.660 -19.604 1.00 48.03 100 ARG A O 1
ATOM 748 N N . TRP A 1 101 ? 9.401 18.685 -21.648 1.00 45.97 101 TRP A N 1
ATOM 749 C CA . TRP A 1 101 ? 8.426 17.621 -21.362 1.00 45.97 101 TRP A CA 1
ATOM 750 C C . TRP A 1 101 ? 9.036 16.220 -21.290 1.00 45.97 101 TRP A C 1
ATOM 752 O O . TRP A 1 101 ? 8.360 15.294 -20.853 1.00 45.97 101 TRP A O 1
ATOM 762 N N . ALA A 1 102 ? 10.311 16.050 -21.649 1.00 45.78 102 ALA A N 1
ATOM 763 C CA . ALA A 1 102 ? 11.006 14.787 -21.428 1.00 45.78 102 ALA A CA 1
ATOM 764 C C . ALA A 1 102 ? 11.143 14.437 -19.928 1.00 45.78 102 ALA A C 1
ATOM 766 O O . ALA A 1 102 ? 11.370 13.276 -19.602 1.00 45.78 102 ALA A O 1
ATOM 767 N N . VAL A 1 103 ? 11.003 15.407 -19.005 1.00 46.50 103 VAL A N 1
ATOM 768 C CA . VAL A 1 103 ? 11.196 15.189 -17.557 1.00 46.50 103 VAL A CA 1
ATOM 769 C C . VAL A 1 103 ? 10.292 16.095 -16.698 1.00 46.50 103 VAL A C 1
ATOM 771 O O . VAL A 1 103 ? 10.753 16.749 -15.770 1.00 46.50 103 VAL A O 1
ATOM 774 N N . ALA A 1 104 ? 8.987 16.143 -16.975 1.00 47.16 104 ALA A N 1
ATOM 775 C CA . ALA A 1 104 ? 8.011 16.582 -15.961 1.00 47.16 104 ALA A CA 1
ATOM 776 C C . ALA A 1 104 ? 7.428 15.391 -15.177 1.00 47.16 104 ALA A C 1
ATOM 778 O O . ALA A 1 104 ? 6.434 15.518 -14.470 1.00 47.16 104 ALA A O 1
ATOM 779 N N . HIS A 1 105 ? 8.050 14.214 -15.283 1.00 46.72 105 HIS A N 1
ATOM 780 C CA . HIS A 1 105 ? 7.859 13.165 -14.297 1.00 46.72 105 HIS A CA 1
ATOM 781 C C . HIS A 1 105 ? 8.559 13.639 -13.027 1.00 46.72 105 HIS A C 1
ATOM 783 O O . HIS A 1 105 ? 9.781 13.512 -12.916 1.00 46.72 105 HIS A O 1
ATOM 789 N N . LEU A 1 106 ? 7.808 14.244 -12.097 1.00 54.66 106 LEU A N 1
ATOM 790 C CA . LEU A 1 106 ? 8.323 14.455 -10.750 1.00 54.66 106 LEU A CA 1
ATOM 791 C C . LEU A 1 106 ? 8.925 13.133 -10.297 1.00 54.66 106 LEU A C 1
ATOM 793 O O . LEU A 1 106 ? 8.274 12.087 -10.362 1.00 54.66 106 LEU A O 1
ATOM 797 N N . LYS A 1 107 ? 10.188 13.184 -9.883 1.00 56.69 107 LYS A N 1
ATOM 798 C CA . LYS A 1 107 ? 10.875 12.006 -9.386 1.00 56.69 107 LYS A CA 1
ATOM 799 C C . LYS A 1 107 ? 10.033 11.455 -8.238 1.00 56.69 107 LYS A C 1
ATOM 801 O O . LYS A 1 107 ? 9.842 12.131 -7.227 1.00 56.69 107 LYS A O 1
ATOM 806 N N . VAL A 1 108 ? 9.497 10.252 -8.405 1.00 63.75 108 VAL A N 1
ATOM 807 C CA . VAL A 1 108 ? 8.891 9.527 -7.292 1.00 63.75 108 VAL A CA 1
ATOM 808 C C . VAL A 1 108 ? 10.033 9.193 -6.345 1.00 63.75 108 VAL A C 1
ATOM 810 O O . VAL A 1 108 ? 11.016 8.565 -6.731 1.00 63.75 108 VAL A O 1
ATOM 813 N N . HIS A 1 109 ? 9.955 9.712 -5.127 1.00 69.00 109 HIS A N 1
ATOM 814 C CA . HIS A 1 109 ? 10.972 9.491 -4.103 1.00 69.00 109 HIS A CA 1
ATOM 815 C C . HIS A 1 109 ? 10.676 8.209 -3.336 1.00 69.00 109 HIS A C 1
ATOM 817 O O . HIS A 1 109 ? 11.598 7.469 -2.985 1.00 69.00 109 HIS A O 1
ATOM 823 N N . ALA A 1 110 ? 9.394 7.933 -3.103 1.00 79.38 110 ALA A N 1
ATOM 824 C CA . ALA A 1 110 ? 8.959 6.698 -2.486 1.00 79.38 110 ALA A CA 1
ATOM 825 C C . ALA A 1 110 ? 7.504 6.371 -2.821 1.00 79.38 110 ALA A C 1
ATOM 827 O O . ALA A 1 110 ? 6.671 7.261 -2.984 1.00 79.38 110 ALA A O 1
ATOM 828 N N . ASP A 1 111 ? 7.207 5.082 -2.813 1.00 85.50 111 ASP A N 1
ATOM 829 C CA . ASP A 1 111 ? 5.859 4.545 -2.783 1.00 85.50 111 ASP A CA 1
ATOM 830 C C . ASP A 1 111 ? 5.521 4.119 -1.355 1.00 85.50 111 ASP A C 1
ATOM 832 O O . ASP A 1 111 ? 6.288 3.417 -0.692 1.00 85.50 111 ASP A O 1
ATOM 836 N N . LEU A 1 112 ? 4.380 4.579 -0.852 1.00 89.94 112 LEU A N 1
ATOM 837 C CA . LEU A 1 112 ? 3.881 4.261 0.480 1.00 89.94 112 LEU A CA 1
ATOM 838 C C . LEU A 1 112 ? 2.674 3.338 0.341 1.00 89.94 112 LEU A C 1
ATOM 840 O O . LEU A 1 112 ? 1.600 3.761 -0.091 1.00 89.94 112 LEU A O 1
ATOM 844 N N . LEU A 1 113 ? 2.845 2.081 0.737 1.00 92.50 113 LEU A N 1
ATOM 845 C CA . LEU A 1 113 ? 1.784 1.080 0.759 1.00 92.50 113 LEU A CA 1
ATOM 846 C C . LEU A 1 113 ? 1.185 1.021 2.162 1.00 92.50 113 LEU A C 1
ATOM 848 O O . LEU A 1 113 ? 1.892 0.747 3.135 1.00 92.50 113 LEU A O 1
ATOM 852 N N . VAL A 1 114 ? -0.114 1.276 2.273 1.00 94.88 114 VAL A N 1
ATOM 853 C CA . VAL A 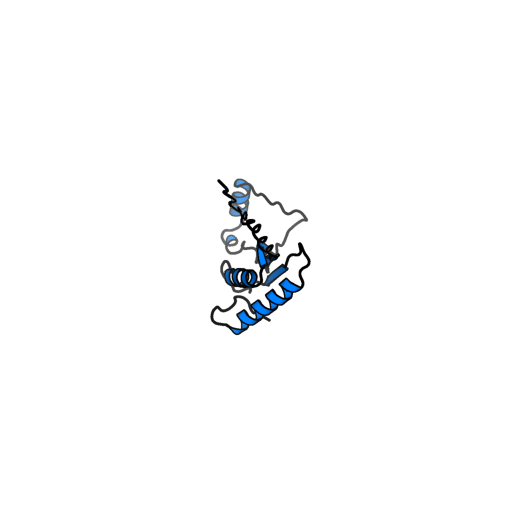1 114 ? -0.809 1.318 3.560 1.00 94.88 114 VAL A CA 1
ATOM 854 C C . VAL A 1 114 ? -1.717 0.111 3.698 1.00 94.88 114 VAL A C 1
ATOM 856 O O . VAL A 1 114 ? -2.516 -0.194 2.811 1.00 94.88 114 VAL A O 1
ATOM 859 N N . PHE A 1 115 ? -1.617 -0.542 4.850 1.00 96.06 115 PHE A N 1
ATOM 860 C CA . PHE A 1 115 ? -2.369 -1.737 5.182 1.00 96.06 115 PHE A CA 1
ATOM 861 C C . PHE A 1 115 ? -3.059 -1.610 6.536 1.00 96.06 115 PHE A C 1
ATOM 863 O O . PHE A 1 115 ? -2.531 -0.985 7.454 1.00 96.06 115 PHE A O 1
ATOM 870 N N . SER A 1 116 ? -4.204 -2.264 6.693 1.00 95.31 116 SER A N 1
ATOM 871 C CA . SER A 1 116 ? -4.915 -2.378 7.970 1.00 95.31 116 SER A CA 1
ATOM 872 C C . SER A 1 116 ? -5.259 -3.837 8.273 1.00 95.31 116 SER A C 1
ATOM 874 O O . SER A 1 116 ? -5.490 -4.600 7.333 1.00 95.31 116 SER A O 1
ATOM 876 N N . PRO A 1 117 ? -5.344 -4.256 9.548 1.00 93.62 117 PRO A N 1
ATOM 877 C CA . PRO A 1 117 ? -5.833 -5.586 9.897 1.00 93.62 117 PRO A CA 1
ATOM 878 C C . PRO A 1 117 ? -7.226 -5.833 9.309 1.00 93.62 117 PRO A C 1
ATOM 880 O O . PRO A 1 117 ? -8.117 -4.992 9.445 1.00 93.62 117 PRO A O 1
ATOM 883 N N . VAL A 1 118 ? -7.424 -6.984 8.668 1.00 90.31 118 VAL A N 1
ATOM 884 C CA . VAL A 1 118 ? -8.751 -7.407 8.209 1.00 90.31 118 VAL A CA 1
ATOM 885 C C . VAL A 1 118 ? -9.497 -8.008 9.402 1.00 90.31 118 VAL A C 1
ATOM 887 O O . VAL A 1 118 ? -8.977 -8.938 10.026 1.00 90.31 118 VAL A O 1
ATOM 890 N N . PRO A 1 119 ? -10.702 -7.516 9.747 1.00 79.69 119 PRO A N 1
ATOM 891 C CA . PRO A 1 119 ? -11.515 -8.134 10.785 1.00 79.69 119 PRO A CA 1
ATOM 892 C C . PRO A 1 119 ? -11.770 -9.605 10.452 1.00 79.69 119 PRO A C 1
ATOM 894 O O . PRO A 1 119 ? -12.167 -9.933 9.332 1.00 79.69 119 PRO A O 1
ATOM 897 N N . ALA A 1 120 ? -11.563 -10.497 11.423 1.00 72.06 120 ALA A N 1
ATOM 898 C CA . ALA A 1 120 ? -11.930 -11.895 11.245 1.00 72.06 120 ALA A CA 1
ATOM 899 C C . ALA A 1 120 ? -13.441 -11.989 10.954 1.00 72.06 120 ALA A C 1
ATOM 901 O O . ALA A 1 120 ? -14.226 -11.309 11.626 1.00 72.06 120 ALA A O 1
ATOM 902 N N . PRO A 1 121 ? -13.871 -12.807 9.977 1.00 65.94 121 PRO A N 1
ATOM 903 C CA . PRO A 1 121 ? -15.289 -13.007 9.723 1.00 65.94 121 PRO A CA 1
ATOM 904 C C . PRO A 1 121 ? -15.960 -13.521 11.000 1.00 65.94 121 PRO A C 1
ATOM 906 O O . PRO A 1 121 ? -15.487 -14.473 11.625 1.00 65.94 121 PRO A O 1
ATOM 909 N N . ALA A 1 122 ? -17.045 -12.861 11.410 1.00 67.50 122 ALA A N 1
ATOM 910 C CA . ALA A 1 122 ? -17.777 -13.240 12.609 1.00 67.50 122 ALA A CA 1
ATOM 911 C C . ALA A 1 122 ? -18.275 -14.695 12.483 1.00 67.50 122 ALA A C 1
ATOM 913 O O . ALA A 1 122 ? -18.766 -15.077 11.415 1.00 67.50 122 ALA A O 1
ATOM 914 N N . PRO A 1 123 ? -18.168 -15.520 13.542 1.00 66.06 123 PRO A N 1
ATOM 915 C CA . PRO A 1 123 ? -18.688 -16.880 13.505 1.00 66.06 123 PRO A CA 1
ATOM 916 C C . PRO A 1 123 ? -20.198 -16.845 13.244 1.00 66.06 123 PRO A C 1
ATOM 918 O O . PRO A 1 123 ? -20.938 -16.118 13.909 1.00 66.06 123 PRO A O 1
ATOM 921 N N . ALA A 1 124 ? -20.650 -17.623 12.257 1.00 70.94 124 ALA A N 1
ATOM 922 C CA . ALA A 1 124 ? -22.063 -17.714 11.909 1.00 70.94 124 ALA A CA 1
ATOM 923 C C . ALA A 1 124 ? -22.888 -18.152 13.136 1.00 70.94 124 ALA A C 1
ATOM 925 O O . ALA A 1 124 ? -22.439 -19.023 13.891 1.00 70.94 124 ALA A O 1
ATOM 926 N N . PRO A 1 125 ? -24.090 -17.586 13.355 1.00 63.09 125 PRO A N 1
ATOM 927 C CA . PRO A 1 125 ? -24.923 -17.979 14.481 1.00 63.09 125 PRO A CA 1
ATOM 928 C C . PRO A 1 125 ? -25.267 -19.466 14.359 1.00 63.09 125 PRO A C 1
ATOM 930 O O . PRO A 1 125 ? -25.851 -19.904 13.367 1.00 63.09 125 PRO A O 1
ATOM 933 N N . ALA A 1 126 ? -24.886 -20.251 15.370 1.00 65.06 126 ALA A N 1
ATOM 934 C CA . ALA A 1 126 ? -25.187 -21.673 15.433 1.00 65.06 126 ALA A CA 1
ATOM 935 C C . ALA A 1 126 ? -26.707 -21.870 15.340 1.00 65.06 126 ALA A C 1
ATOM 937 O O . ALA A 1 126 ? -27.451 -21.469 16.239 1.00 65.06 126 ALA A O 1
ATOM 938 N N . SER A 1 127 ? -27.179 -22.481 14.248 1.00 62.31 127 SER A N 1
ATOM 939 C CA . SER A 1 127 ? -28.588 -22.827 14.102 1.00 62.31 127 SER A CA 1
ATOM 940 C C . SER A 1 127 ? -28.953 -23.791 15.231 1.00 62.31 127 SER A C 1
ATOM 942 O O . SER A 1 127 ? -28.521 -24.948 15.231 1.00 62.31 127 SER A O 1
ATOM 944 N N . ARG A 1 128 ? -29.729 -23.320 16.213 1.00 58.84 128 ARG A N 1
ATOM 945 C CA . ARG A 1 128 ? -30.377 -24.179 17.207 1.00 58.84 128 ARG A CA 1
ATOM 946 C C . ARG A 1 128 ? -31.205 -25.213 16.443 1.00 58.84 128 ARG A C 1
ATOM 948 O O . ARG A 1 128 ? -32.281 -24.892 15.947 1.00 58.84 128 ARG A O 1
ATOM 955 N N . ARG A 1 129 ? -30.706 -26.449 16.335 1.00 58.06 129 ARG A N 1
ATOM 956 C CA . ARG A 1 129 ? -31.525 -27.595 15.931 1.00 58.06 129 ARG A CA 1
ATOM 957 C C . ARG A 1 129 ? -32.633 -27.721 16.970 1.00 58.06 129 ARG A C 1
ATOM 959 O O . ARG A 1 129 ? -32.383 -28.096 18.113 1.00 58.06 129 ARG A O 1
ATOM 966 N N . ARG A 1 130 ? -33.837 -27.316 16.574 1.00 54.19 130 ARG A N 1
ATOM 967 C CA . ARG A 1 130 ? -35.075 -27.482 17.326 1.00 54.19 130 ARG A CA 1
ATOM 968 C C . ARG A 1 130 ? -35.272 -28.987 17.511 1.00 54.19 130 ARG A C 1
ATOM 970 O O . ARG A 1 130 ? -35.532 -29.700 16.550 1.00 54.19 130 ARG A O 1
ATOM 977 N N . HIS A 1 131 ? -35.030 -29.469 18.724 1.00 50.72 131 HIS A N 1
ATOM 978 C CA . HIS A 1 131 ? -35.340 -30.833 19.129 1.00 50.72 131 HIS A CA 1
ATOM 979 C C . HIS A 1 131 ? -36.863 -30.917 19.254 1.00 50.72 131 HIS A C 1
ATOM 981 O O . HIS A 1 131 ? -37.433 -30.575 20.287 1.00 50.72 131 HIS A O 1
ATOM 987 N N . GLU A 1 132 ? -37.530 -31.245 18.151 1.00 54.78 132 GLU A N 1
ATOM 988 C CA . GLU A 1 132 ? -38.969 -31.484 18.123 1.00 54.78 132 GLU A CA 1
ATOM 989 C C . GLU A 1 132 ? -39.199 -32.919 18.611 1.00 54.78 132 GLU A C 1
ATOM 991 O O . GLU A 1 132 ? -39.157 -33.885 17.854 1.00 54.78 132 GLU A O 1
ATOM 996 N N . SER A 1 133 ? -39.324 -33.050 19.933 1.00 48.53 133 SER A N 1
ATOM 997 C CA . SER A 1 133 ? -39.750 -34.272 20.610 1.00 48.53 133 SER A CA 1
ATOM 998 C C . SER A 1 133 ? -41.221 -34.509 20.275 1.00 48.53 133 SER A C 1
ATOM 1000 O O . SER A 1 133 ? -42.103 -33.912 20.890 1.00 48.53 133 SER A O 1
ATOM 1002 N N . GLY A 1 134 ? -41.481 -35.337 19.265 1.00 49.84 134 GLY A N 1
ATOM 1003 C CA . GLY A 1 134 ? -42.821 -35.806 18.932 1.00 49.84 134 GLY A CA 1
ATOM 1004 C C . GLY A 1 134 ? -43.306 -36.815 19.968 1.00 49.84 134 GLY A C 1
ATOM 1005 O O . GLY A 1 134 ? -42.987 -37.996 19.876 1.00 49.84 134 GLY A O 1
ATOM 1006 N N . ASP A 1 135 ? -44.061 -36.334 20.952 1.00 60.34 135 ASP 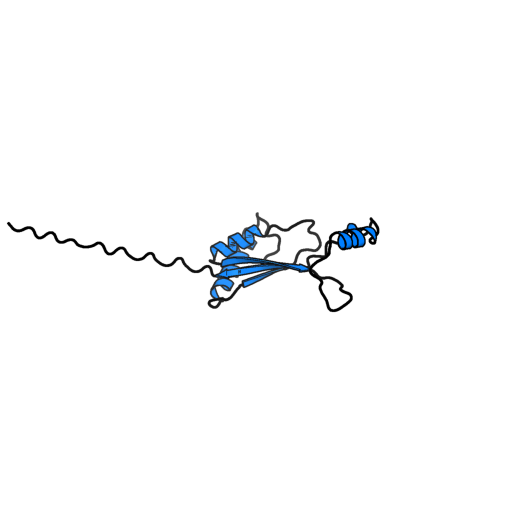A N 1
ATOM 1007 C CA . ASP A 1 135 ? -44.954 -37.150 21.773 1.00 60.34 135 ASP A CA 1
ATOM 1008 C C . ASP A 1 135 ? -46.281 -37.281 21.003 1.00 60.34 135 ASP A C 1
ATOM 1010 O O . ASP A 1 135 ? -46.955 -36.285 20.727 1.00 60.34 135 ASP A O 1
ATOM 1014 N N . HIS A 1 136 ? -46.611 -38.492 20.560 1.00 50.09 136 HIS A N 1
ATOM 1015 C CA . HIS A 1 136 ? -47.934 -38.851 20.046 1.00 50.09 136 HIS A CA 1
ATOM 1016 C C . HIS A 1 136 ? -48.408 -40.072 20.826 1.00 50.09 136 HIS A C 1
ATOM 1018 O O . HIS A 1 136 ? -48.025 -41.208 20.540 1.00 50.09 136 HIS A O 1
ATOM 1024 N N . ARG A 1 137 ? -49.227 -39.796 21.839 1.00 53.69 137 ARG A N 1
ATOM 1025 C CA . ARG A 1 137 ? -50.186 -40.736 22.408 1.00 53.69 137 ARG A CA 1
ATOM 1026 C C . ARG A 1 137 ? -51.529 -40.449 21.752 1.00 53.69 137 ARG A C 1
ATOM 1028 O O . ARG A 1 137 ? -51.974 -39.306 21.809 1.00 53.69 137 ARG A O 1
ATOM 1035 N N . ASP A 1 138 ? -52.075 -41.451 21.075 1.00 55.06 138 ASP A N 1
ATOM 1036 C CA . ASP A 1 138 ? -53.420 -42.012 21.287 1.00 55.06 138 ASP A CA 1
ATOM 1037 C C . ASP A 1 138 ? -53.657 -43.173 20.307 1.00 55.06 138 ASP A C 1
ATOM 1039 O O . ASP A 1 138 ? -53.338 -43.025 19.103 1.00 55.06 138 ASP A O 1
#

Nearest PDB structures (foldseek):
  2zie-assembly1_B  TM=5.561E-01  e=6.155E-02  Thermus thermophilus
  1yb2-assembly1_A-2  TM=5.739E-01  e=3.081E-01  Thermoplasma acidophilum DSM 1728
  2p7h-assembly1_A  TM=5.086E-01  e=1.996E+00  Pectobacterium atrosepticum SCRI1043
  3a27-assembly1_A  TM=3.969E-01  e=8.237E+00  Methanocaldococcus jannaschii

Sequence (138 aa):
MACWPLDPADVTNRIRLAWLLTACARLLHPGGCLVLVVTVPTATTGPEDFSPVTAAAATVGLGYLQHIVAVAADTDGDAFVYHVTDEELLTLAQQTRPERWAVAHLKVHADLLVFSPVPAPAPAPASRRRHESGDHRD

Secondary structure (DSSP, 8-state):
---SS--TT-HHHHHHHHHHHHHHHHHPPTT--EEEEEEPPTT--S----HHHHHHHHHTTEEEEEEEEEE----SSS-------HHHHHHHHHHS-TTTGGG-S--EEEEEEEEEEPPPPPPPP-------------

pLDDT: mean 74.25, std 15.71, range [45.78, 96.06]

Solvent-accessible surface area (backbone atoms only — not comparable to full-atom values): 9072 Å² total; per-residue (Å²): 133,72,66,80,79,72,57,94,83,46,62,68,47,52,52,53,48,46,52,50,46,45,53,51,57,72,68,52,54,93,94,40,70,50,77,47,79,44,69,55,63,97,80,70,90,69,89,79,85,59,63,69,56,53,53,49,34,44,76,56,46,27,36,82,73,51,76,46,80,42,60,64,73,96,66,97,69,95,75,86,76,93,74,73,53,72,67,55,49,52,46,56,48,72,73,45,58,85,79,54,70,80,65,72,69,62,55,60,53,27,43,34,44,31,27,30,72,54,79,76,80,74,81,74,81,78,78,78,77,77,82,78,79,82,83,83,89,132

Organism: NCBI:txid356852